Protein AF-A0A176Z2L0-F1 (afdb_monomer_lite)

Secondary structure (DSSP, 8-state):
-PBPTTT-SBP-EEEEEE--SSS--SS--EE--SHHHHHHHHHTT--EEEEEE-HHHHHHHHHHHHHHHHHHHHHTT--

pLDDT: mean 87.29, std 11.93, range [52.47, 97.88]

Sequence (79 aa):
MQQCTCCAAPGQFSILVAAGPGEPPLDPRYYLPNQMVRSMANDLGEQIKELWFCKSCIRKVEDNFRATILSLRAGNNLG

Organism: NCBI:txid1497615

Radius of gyration: 14.56 Å; chains: 1; bounding box: 29×41×27 Å

Structure (mmCIF, N/CA/C/O backbone):
data_AF-A0A176Z2L0-F1
#
_entry.id   AF-A0A176Z2L0-F1
#
loop_
_atom_site.group_PDB
_atom_site.id
_atom_site.type_symbol
_atom_site.label_atom_id
_atom_site.label_alt_id
_atom_site.label_comp_id
_atom_site.label_asym_id
_atom_site.label_entity_id
_atom_site.label_seq_id
_atom_site.pdbx_PDB_ins_code
_atom_site.Cartn_x
_atom_site.Cartn_y
_atom_site.Cartn_z
_atom_site.occupancy
_atom_site.B_iso_or_equiv
_atom_site.auth_seq_id
_atom_site.auth_comp_id
_atom_site.auth_asym_id
_atom_site.auth_atom_id
_atom_site.pdbx_PDB_model_num
ATOM 1 N N . MET A 1 1 ? -5.922 12.891 14.788 1.00 64.12 1 MET A N 1
ATOM 2 C CA . MET A 1 1 ? -6.128 11.425 14.783 1.0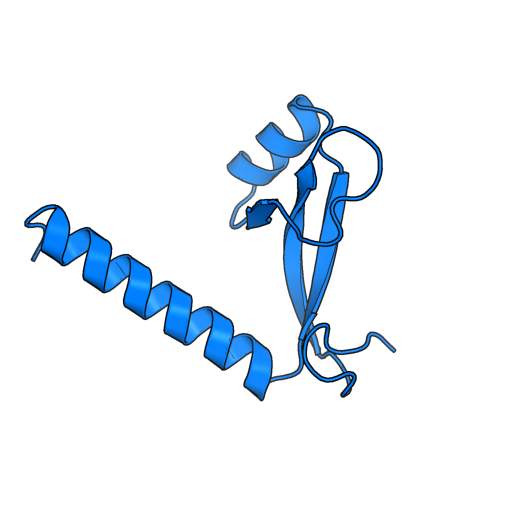0 64.12 1 MET A CA 1
ATOM 3 C C . MET A 1 1 ? -6.353 11.024 13.335 1.00 64.12 1 MET A C 1
ATOM 5 O O . MET A 1 1 ? -7.182 11.663 12.700 1.00 64.12 1 MET A O 1
ATOM 9 N N . GLN A 1 2 ? -5.580 10.085 12.789 1.00 93.06 2 GLN A N 1
ATOM 10 C CA . GLN A 1 2 ? -5.701 9.702 11.376 1.00 93.06 2 GLN A CA 1
ATOM 11 C C . GLN A 1 2 ? -6.910 8.779 11.169 1.00 93.06 2 GLN A C 1
ATOM 13 O O . GLN A 1 2 ? -7.254 8.000 12.062 1.00 93.06 2 GLN A O 1
ATOM 18 N N . GLN A 1 3 ? -7.574 8.884 10.018 1.00 96.81 3 GLN A N 1
ATOM 19 C CA . GLN A 1 3 ? -8.754 8.082 9.679 1.00 96.81 3 GLN A CA 1
ATOM 20 C C . GLN A 1 3 ? -8.379 6.919 8.764 1.00 96.81 3 GLN A C 1
ATOM 22 O O . GLN A 1 3 ? -7.492 7.027 7.923 1.00 96.81 3 GLN A O 1
ATOM 27 N N . CYS A 1 4 ? -9.076 5.798 8.917 1.00 96.31 4 CYS A N 1
ATOM 28 C CA . CYS A 1 4 ? -8.940 4.659 8.033 1.00 96.31 4 CYS A CA 1
ATOM 29 C C . CYS A 1 4 ? -9.398 5.038 6.624 1.00 96.31 4 CYS A C 1
ATOM 31 O O . CYS A 1 4 ? -10.567 5.368 6.428 1.00 96.31 4 CYS A O 1
ATOM 33 N N . THR A 1 5 ? -8.510 4.889 5.645 1.00 93.25 5 THR A N 1
ATOM 34 C CA . THR A 1 5 ? -8.756 5.178 4.229 1.00 93.25 5 THR A CA 1
ATOM 35 C C . THR A 1 5 ? -9.975 4.429 3.675 1.00 93.25 5 THR A C 1
ATOM 37 O O . THR A 1 5 ? -10.648 4.938 2.790 1.00 93.25 5 THR A O 1
ATOM 40 N N . CYS A 1 6 ? -10.305 3.245 4.203 1.00 93.25 6 CYS A N 1
ATOM 41 C CA . CYS A 1 6 ? -11.398 2.418 3.681 1.00 93.25 6 CYS A CA 1
ATOM 42 C C . CYS A 1 6 ? -12.762 2.642 4.349 1.00 93.25 6 CYS A C 1
ATOM 44 O O . CYS A 1 6 ? -13.782 2.329 3.744 1.00 93.25 6 CYS A O 1
ATOM 46 N N . CYS A 1 7 ? -12.806 3.065 5.616 1.00 95.94 7 CYS A N 1
ATOM 47 C CA . CYS A 1 7 ? -14.059 3.076 6.389 1.00 95.94 7 CYS A CA 1
ATOM 48 C C . CYS A 1 7 ? -14.205 4.244 7.370 1.00 95.94 7 CYS A C 1
ATOM 50 O O . CYS A 1 7 ? -15.115 4.227 8.194 1.00 95.94 7 CYS A O 1
ATOM 52 N N . ALA A 1 8 ? -13.297 5.223 7.329 1.00 95.25 8 ALA A N 1
ATOM 53 C CA . ALA A 1 8 ? -13.263 6.411 8.187 1.00 95.25 8 ALA A CA 1
ATOM 54 C C . ALA A 1 8 ? -13.148 6.167 9.712 1.00 95.25 8 ALA A C 1
ATOM 56 O O . ALA A 1 8 ? -13.002 7.122 10.474 1.00 95.25 8 ALA A O 1
ATOM 57 N N . ALA A 1 9 ? -13.137 4.912 10.181 1.00 96.81 9 ALA A N 1
ATOM 58 C CA . ALA A 1 9 ? -12.843 4.560 11.573 1.00 96.81 9 ALA A CA 1
ATOM 59 C C . ALA A 1 9 ? -11.420 5.001 11.985 1.00 96.81 9 ALA A C 1
ATOM 61 O O . ALA A 1 9 ? -10.581 5.219 11.113 1.00 96.81 9 ALA A O 1
ATOM 62 N N . PRO A 1 10 ? -11.083 5.086 13.285 1.00 97.88 10 PRO A N 1
ATOM 63 C CA . PRO A 1 10 ? -9.735 5.457 13.714 1.00 97.88 10 PRO A CA 1
ATOM 64 C C . PRO A 1 10 ? -8.634 4.566 13.111 1.00 97.88 10 PRO A C 1
ATOM 66 O O . PRO A 1 10 ? -8.669 3.338 13.232 1.00 97.88 10 PRO A O 1
ATOM 69 N N . GLY A 1 11 ? -7.657 5.195 12.455 1.00 96.69 11 GLY A N 1
ATOM 70 C CA . GLY A 1 11 ? -6.489 4.543 11.870 1.00 96.69 11 GLY A CA 1
ATOM 71 C C . GLY A 1 11 ? -5.361 4.379 12.889 1.00 96.69 11 GLY A C 1
ATOM 72 O O . GLY A 1 11 ? -5.041 5.311 13.621 1.00 96.69 11 GLY A O 1
ATOM 73 N N . GLN A 1 12 ? -4.765 3.188 12.937 1.00 96.44 12 GLN A N 1
ATOM 74 C CA . GLN A 1 12 ? -3.645 2.845 13.832 1.00 96.44 12 GLN A CA 1
ATOM 75 C C . GLN A 1 12 ? -2.448 2.250 13.086 1.00 96.44 12 GLN A C 1
ATOM 77 O O . GLN A 1 12 ? -1.343 2.230 13.615 1.00 96.44 12 GLN A O 1
ATOM 82 N N . PHE A 1 13 ? -2.676 1.756 11.872 1.00 96.25 13 PHE A N 1
ATOM 83 C CA . PHE A 1 13 ? -1.670 1.139 11.018 1.00 96.25 13 PHE A CA 1
ATOM 84 C C . PHE A 1 13 ? -1.524 1.983 9.763 1.00 96.25 13 PHE A C 1
ATOM 86 O O . PHE A 1 13 ? -2.521 2.542 9.304 1.00 96.25 13 PHE A O 1
ATOM 93 N N . SER A 1 14 ? -0.329 2.053 9.190 1.00 94.75 14 SER A N 1
ATOM 94 C CA . SER A 1 14 ? -0.111 2.782 7.948 1.00 94.75 14 SER A CA 1
ATOM 95 C C . SER A 1 14 ? 0.768 2.025 6.965 1.00 94.75 14 SER A C 1
ATOM 97 O O . SER A 1 14 ? 1.541 1.140 7.334 1.00 94.75 14 SER A O 1
ATOM 99 N N . ILE A 1 15 ? 0.611 2.365 5.687 1.00 93.19 15 ILE A N 1
ATOM 100 C CA . ILE A 1 15 ? 1.484 1.916 4.605 1.00 93.19 15 ILE A CA 1
ATOM 101 C C . ILE A 1 15 ? 1.878 3.119 3.750 1.00 93.19 15 ILE A C 1
ATOM 103 O O . ILE A 1 15 ? 1.111 4.074 3.611 1.00 93.19 15 ILE A O 1
ATOM 107 N N . LEU A 1 16 ? 3.055 3.044 3.135 1.00 93.12 16 LEU A N 1
ATOM 108 C CA . LEU A 1 16 ? 3.526 4.046 2.185 1.00 93.12 16 LEU A CA 1
ATOM 109 C C . LEU A 1 16 ? 3.229 3.599 0.756 1.00 93.12 16 LEU A C 1
ATOM 111 O O . LEU A 1 16 ? 3.446 2.440 0.401 1.00 93.12 16 LEU A O 1
ATOM 115 N N . VAL A 1 17 ? 2.748 4.527 -0.060 1.00 91.50 17 VAL A N 1
ATOM 116 C CA . VAL A 1 17 ? 2.383 4.304 -1.461 1.00 91.50 17 VAL A CA 1
ATOM 117 C C . VAL A 1 17 ? 2.919 5.435 -2.335 1.00 91.50 17 VAL A C 1
ATOM 119 O O . VAL A 1 17 ? 3.007 6.574 -1.881 1.00 91.50 17 VAL A O 1
ATOM 122 N N . ALA A 1 18 ? 3.260 5.132 -3.585 1.00 89.56 18 ALA A N 1
ATOM 123 C CA . ALA A 1 18 ? 3.560 6.140 -4.600 1.00 89.56 18 ALA A CA 1
ATOM 124 C C . ALA A 1 18 ? 2.283 6.504 -5.368 1.00 89.56 18 ALA A C 1
ATOM 126 O O . ALA A 1 18 ? 1.507 5.621 -5.743 1.00 89.56 18 ALA A O 1
ATOM 127 N N . ALA A 1 19 ? 2.052 7.796 -5.583 1.00 80.06 19 ALA A N 1
ATOM 128 C CA . ALA A 1 19 ? 0.865 8.334 -6.239 1.00 80.06 19 ALA A CA 1
ATOM 129 C C . ALA A 1 19 ? 1.131 8.880 -7.653 1.00 80.06 19 ALA A C 1
ATOM 131 O O . ALA A 1 19 ? 0.286 9.590 -8.168 1.00 80.06 19 ALA A O 1
ATOM 132 N N . GLY A 1 20 ? 2.245 8.558 -8.311 1.00 69.56 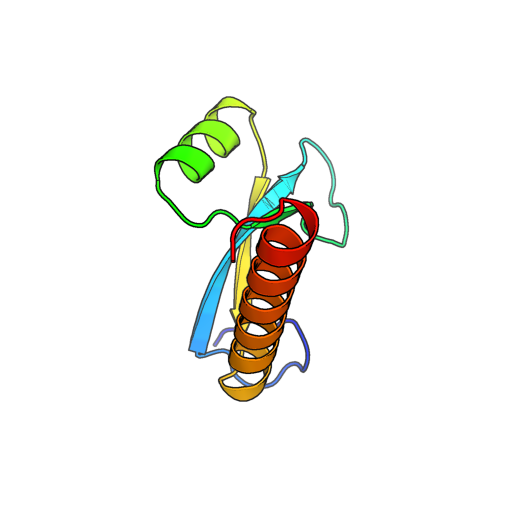20 GLY A N 1
ATOM 133 C CA . GLY A 1 20 ? 2.564 9.069 -9.648 1.00 69.56 20 GLY A CA 1
ATOM 134 C C . GLY A 1 20 ? 3.245 10.449 -9.641 1.00 69.56 20 GLY A C 1
ATOM 135 O O . GLY A 1 20 ? 3.201 11.165 -8.633 1.00 69.56 20 GLY A O 1
ATOM 136 N N . PRO A 1 21 ? 3.871 10.845 -10.768 1.00 64.12 21 PRO A N 1
ATOM 137 C CA . PRO A 1 21 ? 4.291 12.218 -11.020 1.00 64.12 21 PRO A CA 1
ATOM 138 C C . PRO A 1 21 ? 3.098 13.063 -11.506 1.00 64.12 21 PRO A C 1
ATOM 140 O O . PRO A 1 21 ? 2.437 12.706 -12.481 1.00 64.12 21 PRO A O 1
ATOM 143 N N . GLY A 1 22 ? 2.851 14.207 -10.862 1.00 59.19 22 GLY A N 1
ATOM 144 C CA . GLY A 1 22 ? 1.775 15.144 -11.225 1.00 59.19 22 GLY A CA 1
ATOM 145 C C . GLY A 1 22 ? 0.467 14.968 -10.438 1.00 59.19 22 GLY A C 1
ATOM 146 O O . GLY A 1 22 ? 0.336 14.047 -9.641 1.00 59.19 22 GLY A O 1
ATOM 147 N N . GLU A 1 23 ? -0.455 15.922 -10.625 1.00 52.47 23 GLU A N 1
ATOM 148 C CA . GLU A 1 23 ? -1.779 16.066 -9.982 1.00 52.47 23 GLU A CA 1
ATOM 149 C C . GLU A 1 23 ? -2.542 14.753 -9.708 1.00 52.47 23 GLU A C 1
ATOM 151 O O . GLU A 1 23 ? -2.365 13.759 -10.409 1.00 52.47 23 GLU A O 1
ATOM 156 N N . PRO A 1 24 ? -3.398 14.720 -8.668 1.00 54.66 24 PRO A N 1
ATOM 157 C CA . PRO A 1 24 ? -3.624 13.513 -7.895 1.00 54.66 24 PRO A CA 1
ATOM 158 C C . PRO A 1 24 ? -4.352 12.450 -8.721 1.00 54.66 24 PRO A C 1
ATOM 160 O O . PRO A 1 24 ? -5.536 12.632 -9.015 1.00 54.66 24 PRO A O 1
ATOM 163 N N . PRO A 1 25 ? -3.759 11.270 -8.976 1.00 54.34 25 PRO A N 1
ATOM 164 C CA . PRO A 1 25 ? -4.613 10.113 -9.087 1.00 54.34 25 PRO A CA 1
ATOM 165 C C . PRO A 1 25 ? -5.270 9.940 -7.713 1.00 54.34 25 PRO A C 1
ATOM 167 O O . PRO A 1 25 ? -4.618 9.955 -6.658 1.00 54.34 25 PRO A O 1
ATOM 170 N N . LEU A 1 26 ? -6.600 9.855 -7.741 1.00 56.88 26 LEU A N 1
ATOM 171 C CA . LEU A 1 26 ? -7.430 9.539 -6.579 1.00 56.88 26 LEU A CA 1
ATOM 172 C C . LEU A 1 26 ? -6.974 8.224 -5.925 1.00 56.88 26 LEU A C 1
ATOM 174 O O . LEU A 1 26 ? -7.129 8.064 -4.716 1.00 56.88 26 LEU A O 1
ATOM 178 N N . ASP A 1 27 ? -6.315 7.359 -6.706 1.00 62.94 27 ASP A N 1
ATOM 179 C CA . ASP A 1 27 ? -5.813 6.062 -6.286 1.00 62.94 27 ASP A CA 1
ATOM 180 C C . ASP A 1 27 ? -4.275 5.969 -6.334 1.00 62.94 27 ASP A C 1
ATOM 182 O O . ASP A 1 27 ? 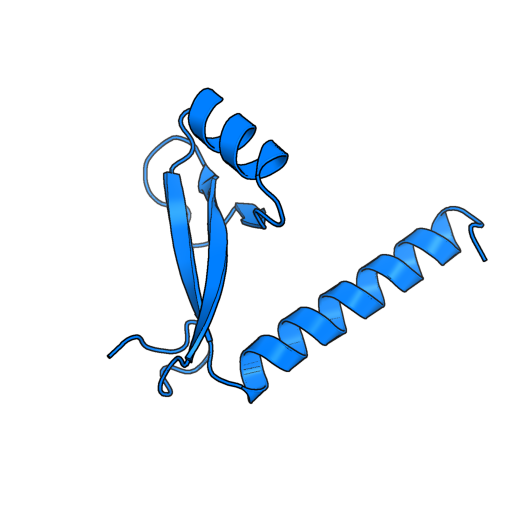-3.645 6.327 -7.334 1.00 62.94 27 ASP A O 1
ATOM 186 N N . PRO A 1 28 ? -3.637 5.466 -5.265 1.00 68.81 28 PRO A N 1
ATOM 187 C CA . PRO A 1 28 ? -2.207 5.208 -5.263 1.00 68.81 28 PRO A CA 1
ATOM 188 C C . PRO A 1 28 ? -1.822 4.109 -6.254 1.00 68.81 28 PRO A C 1
ATOM 190 O O . PRO A 1 28 ? -2.524 3.111 -6.408 1.00 68.81 28 PRO A O 1
ATOM 193 N N . ARG A 1 29 ? -0.660 4.271 -6.891 1.00 72.62 29 ARG A N 1
ATOM 194 C CA . ARG A 1 29 ? -0.214 3.437 -8.009 1.00 72.62 29 ARG A CA 1
ATOM 195 C C . ARG A 1 29 ? 0.447 2.137 -7.556 1.00 72.62 29 ARG A C 1
ATOM 197 O O . ARG A 1 29 ? 0.179 1.090 -8.135 1.00 72.62 29 ARG A O 1
ATOM 204 N N . TYR A 1 30 ? 1.311 2.186 -6.540 1.00 80.69 30 TYR A N 1
ATOM 205 C CA . TYR A 1 30 ? 1.937 0.986 -5.971 1.00 80.69 30 TYR A CA 1
ATOM 206 C C . TYR A 1 30 ? 2.438 1.183 -4.535 1.00 80.69 30 TYR A C 1
ATOM 208 O O . TYR A 1 30 ? 2.773 2.286 -4.100 1.00 80.69 30 TYR A O 1
ATOM 216 N N . TYR A 1 31 ? 2.479 0.073 -3.796 1.00 88.38 31 TYR A N 1
ATOM 217 C CA . TYR A 1 31 ? 2.975 -0.019 -2.422 1.00 88.38 31 TYR A CA 1
ATOM 218 C C . TYR A 1 31 ? 4.506 0.105 -2.353 1.00 88.38 31 TYR A C 1
ATOM 220 O O . TYR A 1 31 ? 5.215 -0.384 -3.232 1.00 88.38 31 TYR A O 1
ATOM 228 N N . LEU A 1 32 ? 5.016 0.728 -1.284 1.00 90.94 32 LEU A N 1
ATOM 229 C CA . LEU A 1 32 ? 6.440 0.970 -1.036 1.00 90.94 32 LEU A CA 1
ATOM 230 C C . LEU A 1 32 ? 6.956 0.128 0.159 1.00 90.94 32 LEU A C 1
ATOM 232 O O . LEU A 1 32 ? 7.162 0.663 1.257 1.00 90.94 32 LEU A O 1
ATOM 236 N N . PRO A 1 33 ? 7.185 -1.191 -0.025 1.00 89.00 33 PRO A N 1
ATOM 237 C CA . PRO A 1 33 ? 7.436 -2.142 1.067 1.00 89.00 33 PRO A CA 1
ATOM 238 C C . PRO A 1 33 ? 8.751 -1.926 1.812 1.00 89.00 33 PRO A C 1
ATOM 240 O O . PRO A 1 33 ? 8.867 -2.240 2.994 1.00 89.00 33 PRO A O 1
ATOM 243 N N . ASN A 1 34 ? 9.777 -1.430 1.127 1.00 90.62 34 ASN A N 1
ATOM 244 C CA . ASN A 1 34 ? 11.134 -1.395 1.654 1.00 90.62 34 ASN A CA 1
ATOM 245 C C . ASN A 1 34 ? 11.878 -0.135 1.206 1.00 90.62 34 ASN A C 1
ATOM 247 O O . ASN A 1 34 ? 11.385 0.658 0.403 1.00 90.62 34 ASN A O 1
ATOM 251 N N . GLN A 1 35 ? 13.076 0.049 1.760 1.00 89.50 35 GLN A N 1
ATOM 252 C CA . GLN A 1 35 ? 13.859 1.259 1.546 1.00 89.50 35 GLN A CA 1
ATOM 253 C C . GLN A 1 35 ? 14.306 1.438 0.094 1.00 89.50 35 GLN A C 1
ATOM 255 O O . GLN A 1 35 ? 14.330 2.566 -0.387 1.00 89.50 35 GLN A O 1
ATOM 260 N N . MET A 1 36 ? 14.606 0.346 -0.610 1.00 92.00 36 MET A N 1
ATOM 261 C CA . MET A 1 36 ? 15.025 0.394 -2.011 1.00 92.00 36 MET A CA 1
ATOM 262 C C . MET A 1 36 ? 13.904 0.943 -2.896 1.00 92.00 36 MET A C 1
ATOM 264 O O . MET A 1 36 ? 14.117 1.902 -3.630 1.00 92.00 36 MET A O 1
ATOM 268 N N . VAL A 1 37 ? 12.688 0.403 -2.762 1.00 89.38 37 VAL A N 1
ATOM 269 C CA . VAL A 1 37 ? 11.527 0.864 -3.543 1.00 89.38 37 VAL A CA 1
ATOM 270 C C . VAL A 1 37 ? 11.169 2.315 -3.194 1.00 89.38 37 VAL A C 1
ATOM 272 O O . VAL A 1 37 ? 10.812 3.090 -4.077 1.00 89.38 37 VAL A O 1
ATOM 275 N N . ARG A 1 38 ? 11.319 2.718 -1.923 1.00 90.25 38 ARG A N 1
ATOM 276 C CA . ARG A 1 38 ? 11.143 4.121 -1.504 1.00 90.25 38 ARG A CA 1
ATOM 277 C C . ARG A 1 38 ? 12.174 5.060 -2.127 1.00 90.25 38 ARG A C 1
ATOM 279 O O . ARG A 1 38 ? 11.798 6.139 -2.567 1.00 90.25 38 ARG A O 1
ATOM 286 N N . SER A 1 39 ? 13.444 4.655 -2.180 1.00 90.50 39 SER A N 1
ATOM 287 C CA . SER A 1 39 ? 14.501 5.438 -2.831 1.00 90.50 39 SER A CA 1
ATOM 288 C C . SER A 1 39 ? 14.192 5.640 -4.309 1.00 90.50 39 SER A C 1
ATOM 290 O O . SER A 1 39 ? 14.177 6.771 -4.770 1.00 90.50 39 SER A O 1
ATOM 292 N N . MET A 1 40 ? 13.828 4.565 -5.016 1.00 89.94 40 MET A N 1
ATOM 293 C CA . MET A 1 40 ? 13.458 4.642 -6.431 1.00 89.94 40 MET A CA 1
ATOM 294 C C . MET A 1 40 ? 12.273 5.582 -6.672 1.00 89.94 40 MET A C 1
ATOM 296 O O . MET A 1 40 ? 12.284 6.340 -7.632 1.00 89.94 40 MET A O 1
ATOM 300 N N . ALA A 1 41 ? 11.252 5.551 -5.808 1.00 88.12 41 ALA A N 1
ATOM 301 C CA . ALA A 1 41 ? 10.119 6.469 -5.913 1.00 88.12 41 ALA A CA 1
ATOM 302 C C . ALA A 1 41 ? 10.564 7.936 -5.763 1.00 88.12 41 ALA A C 1
ATOM 304 O O . ALA A 1 41 ? 10.168 8.778 -6.565 1.00 88.12 41 ALA A O 1
ATOM 305 N N . ASN A 1 42 ? 11.436 8.231 -4.793 1.00 86.81 42 ASN A N 1
ATOM 306 C CA . ASN A 1 42 ? 12.004 9.571 -4.625 1.00 86.81 42 ASN A CA 1
ATOM 307 C C . ASN A 1 42 ? 12.821 10.013 -5.848 1.00 86.81 42 ASN A C 1
ATOM 309 O O . ASN A 1 42 ? 12.649 11.137 -6.311 1.00 86.81 42 ASN A O 1
ATOM 313 N N . ASP A 1 43 ? 13.668 9.131 -6.388 1.00 89.50 43 ASP A N 1
ATOM 314 C CA . ASP A 1 43 ? 14.505 9.418 -7.561 1.00 89.50 43 ASP A CA 1
ATOM 315 C C . ASP A 1 43 ? 13.659 9.705 -8.814 1.00 89.50 43 ASP A C 1
ATOM 317 O O . ASP A 1 43 ? 14.030 10.524 -9.653 1.00 89.50 43 ASP A O 1
ATOM 321 N N . LEU A 1 44 ? 12.491 9.062 -8.923 1.00 86.50 44 LEU A N 1
ATOM 322 C CA . LEU A 1 44 ? 11.512 9.279 -9.991 1.00 86.50 44 LEU A CA 1
ATOM 323 C C . LEU A 1 44 ? 10.612 10.507 -9.764 1.00 86.50 44 LEU A C 1
ATOM 325 O O . LEU A 1 4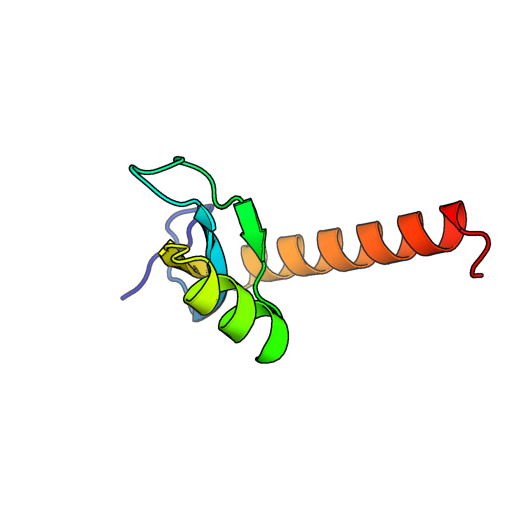4 ? 9.769 10.805 -10.609 1.00 86.50 44 LEU A O 1
ATOM 329 N N . GLY A 1 45 ? 10.767 11.221 -8.644 1.00 85.75 45 GLY A N 1
ATOM 330 C CA . GLY A 1 45 ? 9.926 12.369 -8.300 1.00 85.75 45 GLY A CA 1
ATOM 331 C C . GLY A 1 45 ? 8.473 11.994 -7.989 1.00 85.75 45 GLY A C 1
ATOM 332 O O . GLY A 1 45 ? 7.570 12.810 -8.171 1.00 85.75 45 GLY A O 1
ATOM 333 N N . GLU A 1 46 ? 8.229 10.759 -7.549 1.00 86.00 46 GLU A N 1
ATOM 334 C CA . GLU A 1 46 ? 6.897 10.271 -7.196 1.00 86.00 46 GLU A CA 1
ATOM 335 C C . GLU A 1 46 ? 6.389 10.941 -5.914 1.00 86.00 46 GLU A C 1
ATOM 337 O O . GLU A 1 46 ? 7.109 11.063 -4.917 1.00 86.00 46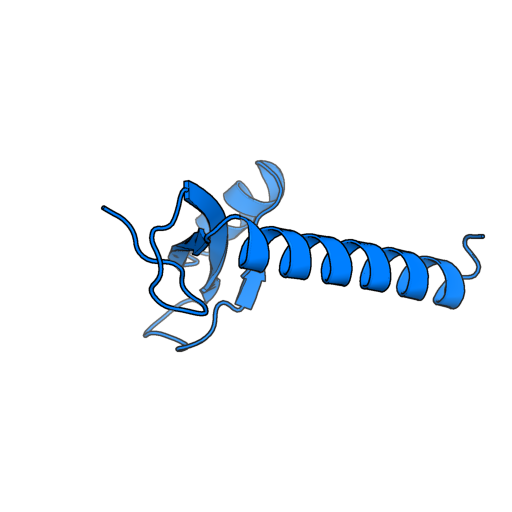 GLU A O 1
ATOM 342 N N . GLN A 1 47 ? 5.105 11.304 -5.884 1.00 85.00 47 GLN A N 1
ATOM 343 C CA . GLN A 1 47 ? 4.490 11.748 -4.639 1.00 85.00 47 GLN A CA 1
ATOM 344 C C . GLN A 1 47 ? 4.261 10.546 -3.712 1.00 85.00 47 GLN A C 1
ATOM 346 O O . GLN A 1 47 ? 3.412 9.692 -3.979 1.00 85.00 47 GLN A O 1
ATOM 351 N N . ILE A 1 48 ? 4.977 10.496 -2.587 1.00 87.31 48 ILE A N 1
ATOM 352 C CA . ILE A 1 48 ? 4.753 9.488 -1.545 1.00 87.31 48 ILE A CA 1
ATOM 353 C C . ILE A 1 48 ? 3.580 9.917 -0.659 1.00 87.31 48 ILE A C 1
ATOM 355 O O . ILE A 1 48 ? 3.577 11.011 -0.095 1.00 87.31 48 ILE A O 1
ATOM 359 N N . LYS A 1 49 ? 2.593 9.032 -0.506 1.00 88.44 49 LYS A N 1
ATOM 360 C CA . LYS A 1 49 ? 1.467 9.194 0.419 1.00 88.44 49 LYS A CA 1
ATOM 361 C C . LYS A 1 49 ? 1.507 8.115 1.491 1.00 88.44 49 LYS A C 1
ATOM 363 O O . LYS A 1 49 ? 1.937 6.987 1.254 1.00 88.44 49 LYS A O 1
ATOM 368 N N . GLU A 1 50 ? 1.012 8.466 2.667 1.00 91.69 50 GLU A N 1
ATOM 369 C CA . GLU A 1 50 ? 0.777 7.525 3.754 1.00 91.69 50 GLU A CA 1
ATOM 370 C C . GLU A 1 50 ? -0.724 7.248 3.859 1.00 91.69 50 GLU A C 1
ATOM 372 O O . GLU A 1 50 ? -1.523 8.166 4.053 1.00 91.69 50 GLU A O 1
ATOM 377 N N . LEU A 1 51 ? -1.112 5.982 3.710 1.00 92.50 51 LEU A N 1
ATOM 378 C CA . LEU A 1 51 ? -2.491 5.544 3.909 1.00 92.50 51 LEU A CA 1
ATOM 379 C C . LEU A 1 51 ? -2.630 4.929 5.289 1.00 92.50 51 LEU A C 1
ATOM 381 O O . LEU A 1 51 ? -1.795 4.121 5.691 1.00 92.50 51 LEU A O 1
ATOM 385 N N . TRP A 1 52 ? -3.712 5.270 5.978 1.00 95.75 52 TRP A N 1
ATOM 386 C CA . TRP A 1 52 ? -3.973 4.839 7.344 1.00 95.75 52 TRP A CA 1
ATOM 387 C C . TRP A 1 52 ? -5.120 3.834 7.382 1.00 95.75 52 TRP A C 1
ATOM 389 O O . TRP A 1 52 ? -6.091 3.932 6.637 1.00 95.75 52 TRP A O 1
ATOM 399 N N . PHE A 1 53 ? -5.043 2.856 8.276 1.00 96.81 53 PHE A N 1
ATOM 400 C CA . PHE A 1 53 ? -5.995 1.757 8.364 1.00 96.81 53 PHE A CA 1
ATOM 401 C C . PHE A 1 53 ? -6.342 1.427 9.810 1.00 96.81 53 PHE A C 1
ATOM 403 O O . PHE A 1 53 ? -5.502 1.475 10.713 1.00 96.81 53 PHE A O 1
ATOM 410 N N . CYS A 1 54 ? -7.595 1.034 10.029 1.00 97.75 54 CYS A N 1
ATOM 411 C CA . CYS A 1 54 ? -7.977 0.315 11.235 1.00 97.75 54 CYS A CA 1
ATOM 412 C C . CYS A 1 54 ? -7.525 -1.156 11.134 1.00 97.75 54 CYS A C 1
ATOM 414 O O . CYS A 1 54 ? -7.218 -1.663 10.050 1.00 97.75 54 CYS A O 1
ATOM 416 N N . LYS A 1 55 ? -7.528 -1.870 12.266 1.00 97.38 55 LYS A N 1
ATOM 417 C CA . LYS A 1 55 ? -7.051 -3.263 12.362 1.00 97.38 55 LYS A CA 1
ATOM 418 C C . LYS A 1 55 ? -7.743 -4.231 11.392 1.00 97.38 55 LYS A C 1
ATOM 420 O O . LYS A 1 55 ? -7.104 -5.143 10.877 1.00 97.38 55 LYS A O 1
ATOM 425 N N . SER A 1 56 ? -9.048 -4.080 11.167 1.00 97.81 56 SER A N 1
ATOM 426 C CA . SER A 1 56 ? -9.803 -4.983 10.287 1.00 97.81 56 SER A CA 1
ATOM 427 C C . SER A 1 56 ? -9.507 -4.728 8.809 1.00 97.81 56 SER A C 1
ATOM 429 O O . SER A 1 56 ? -9.379 -5.684 8.048 1.00 97.81 56 SER A O 1
ATOM 431 N N . CYS A 1 57 ? -9.356 -3.466 8.402 1.00 96.94 57 CYS A N 1
ATOM 432 C CA . CYS A 1 57 ? -9.035 -3.110 7.022 1.00 96.94 57 CYS A CA 1
ATOM 433 C C . CYS A 1 57 ? -7.601 -3.496 6.645 1.00 96.94 57 CYS A C 1
ATOM 435 O O . CYS A 1 57 ? -7.420 -4.094 5.588 1.00 96.94 57 CYS A O 1
ATOM 437 N N . ILE A 1 58 ? -6.604 -3.249 7.507 1.00 95.81 58 ILE A N 1
ATOM 438 C CA . ILE A 1 58 ? -5.214 -3.629 7.190 1.00 95.81 58 ILE A CA 1
ATOM 439 C C . ILE A 1 58 ? -5.054 -5.146 7.046 1.00 95.81 58 ILE A C 1
ATOM 441 O O . ILE A 1 58 ? -4.429 -5.602 6.097 1.00 95.81 58 ILE A O 1
ATOM 445 N N . ARG A 1 59 ? -5.721 -5.940 7.897 1.00 96.75 59 ARG A N 1
ATOM 446 C CA . ARG A 1 59 ? -5.713 -7.408 7.781 1.00 96.75 59 ARG A CA 1
ATOM 447 C C . ARG A 1 59 ? -6.234 -7.887 6.433 1.00 96.75 59 ARG A C 1
ATOM 449 O O . ARG A 1 59 ? -5.633 -8.769 5.839 1.00 96.75 59 ARG A O 1
ATOM 456 N N . LYS A 1 60 ? -7.306 -7.273 5.922 1.00 96.56 60 LYS A N 1
ATOM 457 C CA . LYS A 1 60 ? -7.828 -7.596 4.587 1.00 96.56 60 LYS A CA 1
ATOM 458 C C . LYS A 1 60 ? -6.815 -7.264 3.492 1.00 96.56 60 LYS A C 1
ATOM 460 O O . LYS A 1 60 ? -6.679 -8.046 2.558 1.00 96.56 60 LYS A O 1
ATOM 465 N N . VAL A 1 61 ? -6.103 -6.141 3.592 1.00 92.38 61 VAL A N 1
ATOM 466 C CA . VAL A 1 61 ? -5.028 -5.800 2.643 1.00 92.38 61 VAL A CA 1
ATOM 467 C C . VAL A 1 61 ? -3.924 -6.862 2.687 1.00 92.38 61 VAL A C 1
ATOM 469 O O . VAL A 1 61 ? -3.530 -7.379 1.645 1.00 92.38 61 VAL A O 1
ATOM 472 N N . GLU A 1 62 ? -3.482 -7.257 3.882 1.00 93.38 62 GLU A N 1
ATOM 473 C CA . GLU A 1 62 ? -2.464 -8.297 4.079 1.00 93.38 62 GLU A CA 1
ATOM 474 C C . GLU A 1 62 ? -2.921 -9.686 3.599 1.00 93.38 62 GLU A C 1
ATOM 476 O O . GLU A 1 62 ? -2.130 -10.426 3.014 1.00 93.38 62 GLU A O 1
ATOM 481 N N . ASP A 1 63 ? -4.187 -10.052 3.826 1.00 95.75 63 ASP A N 1
ATOM 482 C CA . ASP A 1 63 ? -4.789 -11.297 3.334 1.00 95.75 63 ASP A CA 1
ATOM 483 C C . ASP A 1 63 ? -4.789 -11.332 1.801 1.00 95.75 63 ASP A C 1
ATOM 485 O O . ASP A 1 63 ? -4.359 -12.323 1.208 1.00 95.75 63 ASP A O 1
ATOM 489 N N . ASN A 1 64 ? -5.203 -10.237 1.153 1.00 92.94 64 ASN A N 1
ATOM 490 C CA . ASN A 1 64 ? -5.164 -10.118 -0.305 1.00 92.94 64 ASN A CA 1
ATOM 491 C C . ASN A 1 64 ? -3.724 -10.175 -0.830 1.00 92.94 64 ASN A C 1
ATOM 493 O O . ASN A 1 64 ? -3.459 -10.851 -1.819 1.00 92.94 64 ASN A O 1
ATOM 497 N N . PHE A 1 65 ? -2.774 -9.532 -0.148 1.00 90.69 65 PHE A N 1
ATOM 498 C CA . PHE A 1 65 ? -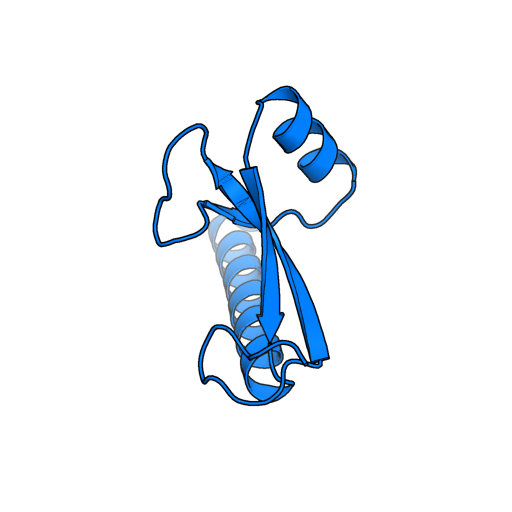1.360 -9.600 -0.512 1.00 90.69 65 PHE A CA 1
ATOM 499 C C . PHE A 1 65 ? -0.819 -11.038 -0.446 1.00 90.69 65 PHE A C 1
ATOM 501 O O . PHE A 1 65 ? -0.181 -11.505 -1.392 1.00 90.69 65 PHE A O 1
ATOM 508 N N . ARG A 1 66 ? -1.138 -11.777 0.626 1.00 93.94 66 ARG A N 1
ATOM 509 C CA . ARG A 1 66 ? -0.794 -13.202 0.760 1.00 93.94 66 ARG A CA 1
ATOM 510 C C . ARG A 1 66 ? -1.416 -14.049 -0.348 1.00 93.94 66 ARG A C 1
ATOM 512 O O . ARG A 1 66 ? -0.713 -14.861 -0.947 1.00 93.94 66 ARG A O 1
ATOM 519 N N . ALA A 1 67 ? -2.698 -13.847 -0.645 1.00 94.25 67 ALA A N 1
ATOM 520 C CA . ALA A 1 67 ? -3.390 -14.564 -1.714 1.00 94.25 67 ALA A CA 1
ATOM 521 C C . ALA A 1 67 ? -2.751 -14.301 -3.089 1.00 94.25 67 ALA A C 1
ATOM 523 O O . ALA A 1 67 ? -2.511 -15.242 -3.845 1.00 94.25 67 ALA A O 1
ATOM 524 N N . THR A 1 68 ? -2.387 -13.049 -3.381 1.00 92.44 68 THR A N 1
ATOM 525 C CA . THR A 1 68 ? -1.691 -12.679 -4.619 1.00 92.44 68 THR A CA 1
ATOM 526 C C . THR A 1 68 ? -0.338 -13.376 -4.738 1.00 92.44 68 THR A C 1
ATOM 528 O O . THR A 1 68 ? -0.049 -13.952 -5.784 1.00 92.44 68 THR A O 1
ATOM 531 N N . ILE A 1 69 ? 0.479 -13.403 -3.677 1.00 92.25 69 ILE A N 1
ATOM 532 C CA . ILE A 1 69 ? 1.766 -14.122 -3.693 1.00 92.25 69 ILE A CA 1
ATOM 533 C C . ILE A 1 69 ? 1.557 -15.610 -3.984 1.00 92.25 69 ILE A C 1
ATOM 535 O O . ILE A 1 69 ? 2.264 -16.173 -4.818 1.00 92.25 69 ILE A O 1
ATOM 539 N N . LEU A 1 70 ? 0.589 -16.246 -3.318 1.00 94.25 70 LEU A N 1
ATOM 540 C CA . LEU A 1 70 ? 0.273 -17.658 -3.543 1.00 94.25 70 LEU A CA 1
ATOM 541 C C . LEU A 1 70 ? -0.147 -17.914 -4.996 1.00 94.25 70 LEU A C 1
ATOM 543 O O . LEU A 1 70 ? 0.348 -18.852 -5.618 1.00 94.25 70 LEU A O 1
ATOM 547 N N . SER A 1 71 ? -0.988 -17.045 -5.562 1.00 94.00 71 SER A N 1
ATOM 548 C CA . SER A 1 71 ? -1.404 -17.134 -6.965 1.00 94.00 71 SER A CA 1
ATOM 549 C C . SER A 1 71 ? -0.228 -16.975 -7.931 1.00 94.00 71 SER A C 1
ATOM 551 O O . SER A 1 71 ? -0.132 -17.720 -8.905 1.00 94.00 71 SER A O 1
ATOM 553 N N . LEU A 1 72 ? 0.683 -16.031 -7.674 1.00 93.25 72 LEU A N 1
ATOM 554 C CA . LEU A 1 72 ? 1.870 -15.815 -8.509 1.00 93.25 72 LEU A CA 1
ATOM 555 C C . LEU A 1 72 ? 2.850 -16.987 -8.421 1.00 93.25 72 LEU A C 1
ATOM 557 O O . LEU A 1 72 ? 3.462 -17.353 -9.421 1.00 93.25 72 LEU A O 1
ATOM 561 N N . ARG A 1 73 ? 2.995 -17.595 -7.241 1.00 93.38 73 ARG A N 1
ATOM 562 C CA . ARG A 1 73 ? 3.795 -18.810 -7.053 1.00 93.38 73 ARG A CA 1
ATOM 563 C C . ARG A 1 73 ? 3.231 -19.977 -7.852 1.00 93.38 73 ARG A C 1
ATOM 565 O O . ARG A 1 73 ? 3.975 -20.600 -8.601 1.00 93.38 73 ARG A O 1
ATOM 572 N N . ALA A 1 74 ? 1.922 -20.208 -7.765 1.00 93.31 74 ALA A N 1
ATOM 573 C CA . ALA A 1 74 ? 1.254 -21.245 -8.543 1.00 93.31 74 ALA A CA 1
ATOM 574 C C . ALA A 1 74 ? 1.415 -21.018 -10.057 1.00 93.31 74 ALA A C 1
ATOM 576 O O . ALA A 1 74 ? 1.805 -21.934 -10.773 1.00 93.31 74 ALA A O 1
ATOM 577 N N . GLY A 1 75 ? 1.195 -19.787 -10.535 1.00 91.50 75 GLY A N 1
ATOM 578 C CA . GLY A 1 75 ? 1.325 -19.445 -11.957 1.00 91.50 75 GLY A CA 1
ATOM 579 C C . GLY A 1 75 ? 2.751 -19.561 -12.509 1.00 91.50 75 GLY A C 1
ATOM 580 O O . GLY A 1 75 ? 2.927 -19.886 -13.678 1.00 91.50 75 GLY A O 1
ATOM 581 N N . ASN A 1 76 ? 3.769 -19.345 -11.671 1.00 91.00 76 ASN A N 1
ATOM 582 C CA . ASN A 1 76 ? 5.178 -19.497 -12.046 1.00 91.00 76 ASN A CA 1
ATOM 583 C C . ASN A 1 76 ? 5.741 -20.902 -11.760 1.00 91.00 76 ASN A C 1
ATOM 585 O O . ASN A 1 76 ? 6.951 -21.096 -11.848 1.00 91.00 76 ASN A O 1
ATOM 589 N N . ASN A 1 77 ? 4.893 -21.879 -11.411 1.00 84.75 77 ASN A N 1
ATOM 590 C CA . ASN A 1 77 ? 5.295 -23.239 -11.024 1.00 84.75 77 ASN A CA 1
ATOM 591 C C . ASN A 1 77 ? 6.287 -23.285 -9.844 1.00 84.75 77 ASN A C 1
ATOM 593 O O . ASN A 1 77 ? 7.123 -24.181 -9.747 1.00 84.75 77 ASN A O 1
ATOM 597 N N . LEU A 1 78 ? 6.190 -22.318 -8.931 1.00 72.62 78 LEU A N 1
ATOM 598 C CA . LEU A 1 78 ? 6.977 -22.233 -7.702 1.00 72.62 78 LEU A CA 1
ATOM 599 C C . LEU A 1 78 ? 6.139 -22.735 -6.517 1.00 72.62 78 LEU A C 1
ATOM 601 O O . LEU A 1 78 ? 5.695 -21.945 -5.675 1.00 72.62 78 LEU A O 1
ATOM 605 N N . GLY A 1 79 ? 5.893 -24.048 -6.494 1.00 59.75 79 GLY A N 1
ATOM 606 C CA . GLY A 1 79 ? 5.234 -24.772 -5.398 1.00 59.75 79 GLY A CA 1
ATOM 607 C C . GLY A 1 79 ? 6.184 -25.029 -4.246 1.00 59.75 79 GLY A C 1
ATOM 608 O O . GLY A 1 79 ? 7.122 -25.825 -4.447 1.00 59.75 79 GLY A O 1
#

Foldseek 3Di:
DDAAPPPRHDFDDKWKFFQDPDDGDPDGDDTQPDDVSVVVCVVRVTDIDIGTRDPVVVVVVVVVVVVVVVVVCVVVVND